Protein AF-A0A6B3H586-F1 (afdb_monomer)

Foldseek 3Di:
DLVVLVWDFPDADDDPDGDTDTDDDPVSQVVVQPPPVHPHDDDDDDDDDDDDDPPDDPPVQQVVQDDDDDGDPDHDDDPCVQPPHDDDDDDPDDPCPDVVNPD

Solvent-accessible surface area (backbone atoms only — not comparable to full-atom values): 7258 Å² total; per-residue (Å²): 113,58,65,84,52,75,25,47,78,78,43,80,46,73,85,95,44,87,47,67,46,64,55,65,54,75,69,39,45,53,58,47,42,67,36,92,92,38,94,73,76,78,86,87,82,88,84,82,85,85,86,86,71,83,82,82,66,85,56,62,53,34,50,73,65,43,92,68,81,81,78,86,85,55,69,77,76,63,96,63,70,63,70,97,60,86,86,87,82,94,70,100,74,76,72,60,73,34,67,95,70,71,73

Mean predicted aligned error: 7.49 Å

Radius of gyration: 23.23 Å; Cα contacts (8 Å, |Δi|>4): 65; chains: 1; bounding box: 50×34×54 Å

Secondary structure (DSSP, 8-state):
-GGGGTPEEEEEE-SS-SEEEEE--HHHHHHHHTSTT----------------SS----HHHHHH--SSS--S-----TTTTTT------SS---TT-GGGT-

Sequence (103 aa):
LAKKYGASIERTYRSALNGYAVEATAAEAKKFAADPAVASVSQNRTFTVSATQTNPPSWGLDRIDQRSLPLDQRYTYPDKAGEGVTAYVIDTGVRISHSDFGG

pLDDT: mean 87.24, std 8.99, range [58.28, 95.94]

Structure (mmCIF, N/CA/C/O backbone):
data_AF-A0A6B3H586-F1
#
_entry.id   AF-A0A6B3H586-F1
#
loop_
_atom_site.group_PDB
_atom_site.id
_atom_site.type_symbol
_atom_site.label_atom_id
_atom_site.label_alt_id
_atom_site.label_comp_id
_atom_site.label_asym_id
_atom_site.label_entity_id
_atom_site.label_seq_id
_atom_site.pdbx_PDB_ins_code
_atom_site.Cartn_x
_atom_site.Cartn_y
_atom_site.Cartn_z
_atom_site.occupancy
_atom_site.B_iso_or_equiv
_atom_site.auth_seq_id
_atom_site.auth_comp_id
_atom_site.auth_asym_id
_atom_site.auth_atom_id
_atom_site.pdbx_PDB_model_num
ATOM 1 N N . LEU A 1 1 ? -22.076 2.731 15.330 1.00 75.88 1 LEU A N 1
ATOM 2 C CA . LEU A 1 1 ? -21.424 1.978 16.422 1.00 75.88 1 LEU A CA 1
ATOM 3 C C . LEU A 1 1 ? -20.267 2.756 17.049 1.00 75.88 1 LEU A C 1
ATOM 5 O O . LEU A 1 1 ? -20.405 3.120 18.201 1.00 75.88 1 LEU A O 1
ATOM 9 N N . ALA A 1 2 ? -19.204 3.106 16.311 1.00 73.50 2 ALA A N 1
ATOM 10 C CA . ALA A 1 2 ? -18.028 3.817 16.851 1.00 73.50 2 ALA A CA 1
ATOM 11 C C . ALA A 1 2 ? -18.354 5.061 17.714 1.00 73.50 2 ALA A C 1
ATOM 13 O O . ALA A 1 2 ? -17.897 5.151 18.849 1.00 73.50 2 ALA A O 1
ATOM 14 N N . LYS A 1 3 ? -19.257 5.942 17.250 1.00 75.44 3 LYS A N 1
ATOM 15 C CA . LYS A 1 3 ? -19.700 7.132 18.010 1.00 75.44 3 LYS A CA 1
ATOM 16 C C . LYS A 1 3 ? -20.305 6.819 19.391 1.00 75.44 3 LYS A C 1
ATOM 18 O O . LYS A 1 3 ? -20.172 7.624 20.302 1.00 75.44 3 LYS A O 1
ATOM 23 N N . LYS A 1 4 ? -20.945 5.651 19.568 1.00 80.06 4 LYS A N 1
ATOM 24 C CA . LYS A 1 4 ? -21.504 5.200 20.863 1.00 80.06 4 LYS A CA 1
ATOM 25 C C . LYS A 1 4 ? -20.403 5.008 21.915 1.00 80.06 4 LYS A C 1
ATOM 27 O O . LYS A 1 4 ? -20.670 5.122 23.104 1.00 80.06 4 LYS A O 1
ATOM 32 N N . TYR A 1 5 ? -19.183 4.720 21.468 1.00 79.06 5 TYR A N 1
ATOM 33 C CA . TYR A 1 5 ? -18.022 4.435 22.307 1.00 79.06 5 TYR A CA 1
ATOM 34 C C . TYR A 1 5 ? -17.042 5.612 22.402 1.00 79.06 5 TYR A C 1
ATOM 36 O O . TYR A 1 5 ? -15.918 5.411 22.844 1.00 79.06 5 TYR A O 1
ATOM 44 N N . GLY A 1 6 ? -17.446 6.819 21.988 1.00 73.88 6 GLY A N 1
ATOM 45 C CA . GLY A 1 6 ? -16.594 8.016 22.025 1.00 73.88 6 GLY A CA 1
ATOM 46 C C . GLY A 1 6 ? -15.577 8.116 20.883 1.00 73.88 6 GLY A C 1
ATOM 47 O O . GLY A 1 6 ? -14.932 9.146 20.740 1.00 73.88 6 GLY A O 1
ATOM 48 N N . ALA A 1 7 ? -15.474 7.096 20.025 1.00 77.62 7 ALA A N 1
ATOM 49 C CA . ALA A 1 7 ? -14.508 7.074 18.934 1.00 77.62 7 ALA A CA 1
ATOM 50 C C . ALA A 1 7 ? -14.953 7.953 17.748 1.00 77.62 7 ALA A C 1
ATOM 52 O O . ALA A 1 7 ? -16.098 7.858 17.277 1.00 77.62 7 ALA A O 1
ATOM 53 N N . SER A 1 8 ? -14.029 8.769 17.234 1.00 82.62 8 SER A N 1
ATOM 54 C CA . SER A 1 8 ? -14.225 9.564 16.015 1.00 82.62 8 SER A CA 1
ATOM 55 C C . SER A 1 8 ? -13.895 8.724 14.782 1.00 82.62 8 SER A C 1
ATOM 57 O O . SER A 1 8 ? -12.883 8.031 14.765 1.00 82.62 8 SER A O 1
ATOM 59 N N . ILE A 1 9 ? -14.748 8.752 13.753 1.00 87.88 9 ILE A N 1
ATOM 60 C CA . ILE A 1 9 ? -14.521 7.995 12.512 1.00 87.88 9 ILE A CA 1
ATOM 61 C C . ILE A 1 9 ? -13.703 8.853 11.550 1.00 87.88 9 ILE A C 1
ATOM 63 O O . ILE A 1 9 ? -14.195 9.873 11.074 1.00 87.88 9 ILE A O 1
ATOM 67 N N . GLU A 1 10 ? -12.511 8.385 11.196 1.00 90.56 10 GLU A N 1
ATOM 68 C CA . GLU A 1 10 ? -11.654 9.014 10.187 1.00 90.56 10 GLU A CA 1
ATOM 69 C C . GLU A 1 10 ? -11.981 8.513 8.778 1.00 90.56 10 GLU A C 1
ATOM 71 O O . GLU A 1 10 ? -12.019 9.272 7.809 1.00 90.56 10 GLU A O 1
ATOM 76 N N . ARG A 1 11 ? -12.226 7.203 8.648 1.00 91.50 11 ARG A N 1
ATOM 77 C CA . ARG A 1 11 ? -12.502 6.554 7.363 1.00 91.50 11 ARG A CA 1
ATOM 78 C C . ARG A 1 11 ? -13.422 5.360 7.539 1.00 91.50 11 ARG A C 1
ATOM 80 O O . ARG A 1 11 ? -13.340 4.639 8.528 1.00 91.50 11 ARG A O 1
ATOM 87 N N . THR A 1 12 ? -14.283 5.130 6.551 1.00 93.06 12 THR A N 1
ATOM 88 C CA . THR A 1 12 ? -15.113 3.922 6.459 1.00 93.06 12 THR A CA 1
ATOM 89 C C . THR A 1 12 ? -14.642 3.069 5.290 1.00 93.06 12 THR A C 1
ATOM 91 O O . THR A 1 12 ? -14.490 3.575 4.179 1.00 93.06 12 THR A O 1
ATOM 94 N N . TYR A 1 13 ? -14.452 1.779 5.533 1.00 93.62 13 TYR A N 1
ATOM 95 C CA . TYR A 1 13 ? -14.105 0.780 4.531 1.00 93.62 13 TYR A CA 1
ATOM 96 C C . TYR A 1 13 ? -15.338 -0.068 4.221 1.00 93.62 13 TYR A C 1
ATOM 98 O O . TYR A 1 13 ? -16.087 -0.432 5.131 1.00 93.62 13 TYR A O 1
ATOM 106 N N . ARG A 1 14 ? -15.573 -0.341 2.932 1.00 94.00 14 ARG A N 1
ATOM 107 C CA . ARG A 1 14 ? -16.734 -1.126 2.469 1.00 94.00 14 ARG A CA 1
ATOM 108 C C . ARG A 1 14 ? -16.401 -2.205 1.441 1.00 94.00 14 ARG A C 1
ATOM 110 O O . ARG A 1 14 ? -17.193 -3.123 1.286 1.00 94.00 14 ARG A O 1
ATOM 117 N N . SER A 1 15 ? -15.274 -2.086 0.735 1.00 93.06 15 SER A N 1
ATOM 118 C CA . SER A 1 15 ? -14.951 -2.970 -0.393 1.00 93.06 15 SER A CA 1
ATOM 119 C C . SER A 1 15 ? -14.184 -4.217 0.048 1.00 93.06 15 SER A C 1
ATOM 121 O O . SER A 1 15 ? -14.704 -5.319 -0.043 1.00 93.06 15 SER A O 1
ATOM 123 N N . ALA A 1 16 ? -12.954 -4.049 0.547 1.00 91.94 16 ALA A N 1
ATOM 124 C CA . ALA A 1 16 ? -12.111 -5.169 0.985 1.00 91.94 16 ALA A CA 1
ATOM 125 C C . ALA A 1 16 ? -12.321 -5.537 2.463 1.00 91.94 16 ALA A C 1
ATOM 127 O O . ALA A 1 16 ? -12.092 -6.671 2.867 1.00 91.94 16 ALA A O 1
ATOM 128 N N . LEU A 1 17 ? -12.753 -4.566 3.270 1.00 90.50 17 LEU A N 1
ATOM 129 C CA . LEU A 1 17 ? -13.037 -4.713 4.692 1.00 90.50 17 LEU A CA 1
ATOM 130 C C . LEU A 1 17 ? -14.355 -4.005 4.992 1.00 90.50 17 LEU A C 1
ATOM 132 O O . LEU A 1 17 ? -14.598 -2.923 4.458 1.00 90.50 17 LEU A O 1
ATOM 136 N N . ASN A 1 18 ? -15.167 -4.582 5.876 1.00 92.81 18 ASN A N 1
ATOM 137 C CA . ASN A 1 18 ? -16.313 -3.905 6.477 1.00 92.81 18 ASN A CA 1
ATOM 138 C C . ASN A 1 18 ? -15.888 -3.352 7.841 1.00 92.81 18 ASN A C 1
ATOM 140 O O . ASN A 1 18 ? -15.897 -4.073 8.838 1.00 92.81 18 ASN A O 1
ATOM 144 N N . GLY A 1 19 ? -15.451 -2.094 7.884 1.00 93.50 19 GLY A N 1
ATOM 145 C CA . GLY A 1 19 ? -14.862 -1.536 9.098 1.00 93.50 19 GLY A CA 1
ATOM 146 C C . GLY A 1 19 ? -14.594 -0.039 9.036 1.00 93.50 19 GLY A C 1
ATOM 147 O O . GLY A 1 19 ? -14.937 0.640 8.068 1.00 93.50 19 GLY A O 1
ATOM 148 N N . TYR A 1 20 ? -13.963 0.477 10.087 1.00 92.12 20 TYR A N 1
ATOM 149 C CA . TYR A 1 20 ? -13.686 1.901 10.262 1.00 92.12 20 TYR A CA 1
ATOM 150 C C . TYR A 1 20 ? -12.246 2.101 10.737 1.00 92.12 20 TYR A C 1
ATOM 152 O O . TYR A 1 20 ? -11.765 1.328 11.562 1.00 92.12 20 TYR A O 1
ATOM 160 N N . ALA A 1 21 ? -11.587 3.156 10.257 1.00 94.00 21 ALA A N 1
ATOM 161 C CA . ALA A 1 21 ? -10.459 3.749 10.968 1.00 94.00 21 ALA A CA 1
ATOM 162 C C . ALA A 1 21 ? -11.023 4.758 11.968 1.00 94.00 21 ALA A C 1
ATOM 164 O O . ALA A 1 21 ? -11.876 5.577 11.602 1.00 94.00 21 ALA A O 1
ATOM 165 N N . VAL A 1 22 ? -10.593 4.654 13.221 1.00 92.81 22 VAL A N 1
ATOM 166 C CA . 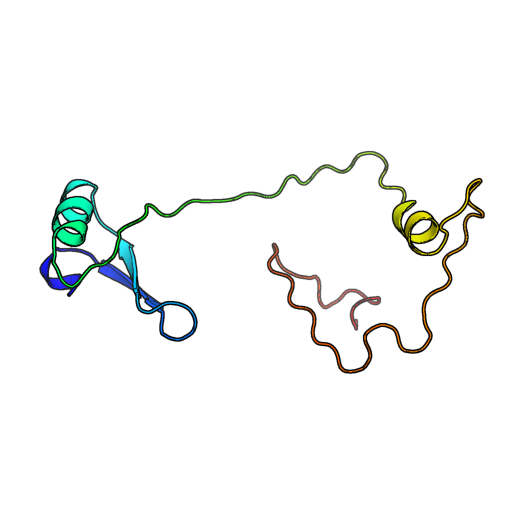VAL A 1 22 ? -11.078 5.503 14.304 1.00 92.81 22 VAL A CA 1
ATOM 167 C C . VAL A 1 22 ? -9.930 5.996 15.164 1.00 92.81 22 VAL A C 1
ATOM 169 O O . VAL A 1 22 ? -8.974 5.257 15.405 1.00 92.81 22 VAL A O 1
ATOM 172 N N . GLU A 1 23 ? -10.081 7.207 15.683 1.00 92.50 23 GLU A N 1
ATOM 173 C CA . GLU A 1 23 ? -9.250 7.714 16.767 1.00 92.50 23 GLU A CA 1
ATOM 174 C C . GLU A 1 23 ? -9.922 7.378 18.104 1.00 92.50 23 GLU A C 1
ATOM 176 O O . GLU A 1 23 ? -11.118 7.632 18.298 1.00 92.50 23 GLU A O 1
ATOM 181 N N . ALA A 1 24 ? -9.169 6.737 18.998 1.00 90.88 24 ALA A N 1
ATOM 182 C CA . ALA A 1 24 ? -9.653 6.280 20.294 1.00 90.88 24 ALA A CA 1
ATOM 183 C C . ALA A 1 24 ? -8.493 6.106 21.280 1.00 90.88 24 ALA A C 1
ATOM 185 O O . ALA A 1 24 ? -7.398 5.668 20.920 1.00 90.88 24 ALA A O 1
ATOM 186 N N . THR A 1 25 ? -8.759 6.360 22.557 1.00 92.50 25 THR A N 1
ATOM 187 C CA . THR A 1 25 ? -7.869 5.945 23.645 1.00 92.50 25 THR A CA 1
ATOM 188 C C . THR A 1 25 ? -7.837 4.419 23.770 1.00 92.50 25 THR A C 1
ATOM 190 O O . THR A 1 25 ? -8.752 3.709 23.345 1.00 92.50 25 THR A O 1
ATOM 193 N N . ALA A 1 26 ? -6.818 3.878 24.444 1.00 93.06 26 ALA A N 1
ATOM 194 C CA . ALA A 1 26 ? -6.732 2.436 24.690 1.00 93.06 26 ALA A CA 1
ATOM 195 C C . ALA A 1 26 ? -7.945 1.884 25.471 1.00 93.06 26 ALA A C 1
ATOM 197 O O . ALA A 1 26 ? -8.349 0.739 25.265 1.00 93.06 26 ALA A O 1
ATOM 198 N N . ALA A 1 27 ? -8.538 2.683 26.365 1.00 92.25 27 ALA A N 1
ATOM 199 C CA . ALA A 1 27 ? -9.722 2.292 27.128 1.00 92.25 27 ALA A CA 1
ATOM 200 C C . ALA A 1 27 ? -10.981 2.235 26.248 1.00 92.25 27 ALA A C 1
ATOM 202 O O . ALA A 1 27 ? -11.758 1.284 26.346 1.00 92.25 27 ALA A O 1
ATOM 203 N N . GLU A 1 28 ? -11.171 3.220 25.369 1.00 91.38 28 GLU A N 1
ATOM 204 C CA . GLU A 1 28 ? -12.270 3.237 24.397 1.00 91.38 28 GLU A CA 1
ATOM 205 C C . GLU A 1 28 ? -12.125 2.105 23.380 1.00 91.38 28 GLU A C 1
ATOM 207 O O . GLU A 1 28 ? -13.091 1.386 23.137 1.00 91.38 28 GLU A O 1
ATOM 212 N N . ALA A 1 29 ? -10.912 1.866 22.871 1.00 93.00 29 ALA A N 1
ATOM 213 C CA . ALA A 1 29 ? -10.620 0.765 21.958 1.00 93.00 29 ALA A CA 1
ATOM 214 C C . ALA A 1 29 ? -10.937 -0.605 22.582 1.00 93.00 29 ALA A C 1
ATOM 216 O O . ALA A 1 29 ? -11.548 -1.445 21.926 1.00 93.00 29 ALA A O 1
ATOM 217 N N . LYS A 1 30 ? -10.600 -0.824 23.864 1.00 93.62 30 LYS A N 1
ATOM 218 C CA . LYS A 1 30 ? -10.958 -2.056 24.594 1.00 93.62 30 LYS A CA 1
ATOM 219 C C . LYS A 1 30 ? -12.468 -2.218 24.763 1.00 93.62 30 LYS A C 1
ATOM 221 O O . LYS A 1 30 ? -12.981 -3.314 24.568 1.00 93.62 30 LYS A O 1
ATOM 226 N N . LYS A 1 31 ? -13.186 -1.141 25.103 1.00 92.06 31 LYS A N 1
ATOM 227 C CA . LYS A 1 31 ? -14.657 -1.166 25.197 1.00 92.06 31 LYS A CA 1
ATOM 228 C C . LYS A 1 31 ? -15.297 -1.457 23.842 1.00 92.06 31 LYS A C 1
ATOM 230 O O . LYS A 1 31 ? -16.245 -2.229 23.777 1.00 92.06 31 LYS A O 1
ATOM 235 N N . PHE A 1 32 ? -14.768 -0.859 22.778 1.00 90.62 32 PHE A N 1
ATOM 236 C CA . PHE A 1 32 ? -15.248 -1.070 21.420 1.00 90.62 32 PHE A CA 1
ATO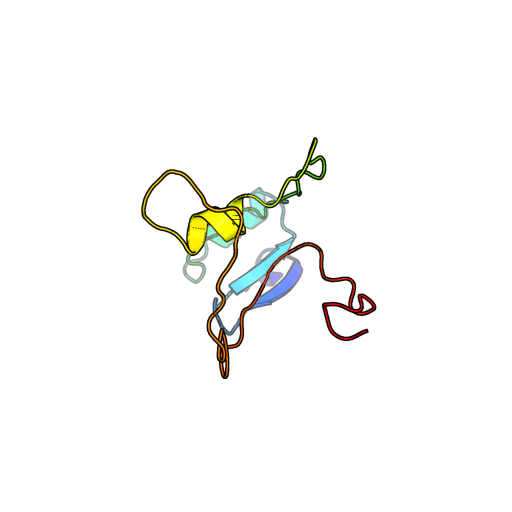M 237 C C . PHE A 1 32 ? -14.977 -2.502 20.941 1.00 90.62 32 PHE A C 1
ATOM 239 O O . PHE A 1 32 ? -15.865 -3.124 20.374 1.00 90.62 32 PHE A O 1
ATOM 246 N N . ALA A 1 33 ? -13.804 -3.062 21.253 1.00 93.12 33 ALA A N 1
ATOM 247 C CA . ALA A 1 33 ? -13.453 -4.451 20.948 1.00 93.12 33 ALA A CA 1
ATOM 248 C C . ALA A 1 33 ? -14.315 -5.492 21.684 1.00 93.12 33 ALA A C 1
ATOM 250 O O . ALA A 1 33 ? -14.370 -6.638 21.254 1.00 93.12 33 ALA A O 1
ATOM 251 N N . ALA A 1 34 ? -14.961 -5.113 22.791 1.00 94.56 34 ALA A N 1
ATOM 252 C CA . ALA A 1 34 ? -15.848 -5.988 23.553 1.00 94.56 34 ALA A CA 1
ATOM 253 C C . ALA A 1 34 ? -17.306 -5.975 23.050 1.00 94.56 34 ALA A C 1
ATOM 255 O O . ALA A 1 34 ? -18.126 -6.740 23.559 1.00 94.56 34 ALA A O 1
ATOM 256 N N . ASP A 1 35 ? -17.662 -5.103 22.098 1.00 94.69 35 ASP A N 1
ATOM 257 C CA . ASP A 1 35 ? -19.000 -5.106 21.503 1.00 94.69 35 ASP A CA 1
ATOM 258 C C . ASP A 1 35 ? -19.156 -6.340 20.589 1.00 94.69 35 ASP A C 1
ATOM 260 O O . ASP A 1 35 ? -18.306 -6.564 19.728 1.00 94.69 35 ASP A O 1
ATOM 264 N N . PRO A 1 36 ? -20.232 -7.138 20.724 1.00 95.38 36 PRO A N 1
ATOM 265 C CA . PRO A 1 36 ? -20.426 -8.353 19.929 1.00 95.38 36 PRO A CA 1
ATOM 266 C C . PRO A 1 36 ? -20.541 -8.098 18.417 1.00 95.38 36 PRO A C 1
ATOM 268 O O . PRO A 1 36 ? -20.380 -9.027 17.629 1.00 95.38 36 PRO A O 1
ATOM 271 N N . ALA A 1 37 ? -20.811 -6.861 17.989 1.00 94.12 37 ALA A N 1
ATOM 272 C CA . ALA A 1 37 ? -20.803 -6.473 16.582 1.00 94.12 37 ALA A CA 1
ATOM 273 C C . ALA A 1 37 ? -19.395 -6.136 16.046 1.00 94.12 37 ALA A C 1
ATOM 275 O O . ALA A 1 37 ? -19.259 -5.805 14.866 1.00 94.12 37 ALA A O 1
ATOM 276 N N . VAL A 1 38 ? -18.349 -6.193 16.880 1.00 94.81 38 VAL A N 1
ATOM 277 C CA . VAL A 1 38 ? -16.960 -5.896 16.509 1.00 94.81 38 VAL A CA 1
ATOM 278 C C . VAL A 1 38 ? -16.140 -7.181 16.506 1.00 94.81 38 VAL A C 1
ATOM 280 O O . VAL A 1 38 ? -15.873 -7.772 17.544 1.00 94.81 38 VAL A O 1
ATOM 283 N N . ALA A 1 39 ? -15.691 -7.596 15.320 1.00 95.94 39 ALA A N 1
ATOM 284 C CA . ALA A 1 39 ? -14.883 -8.808 15.173 1.00 95.94 39 ALA A CA 1
ATOM 285 C C . ALA A 1 39 ? -13.469 -8.661 15.765 1.00 95.94 39 ALA A C 1
ATOM 287 O O . ALA A 1 39 ? -12.929 -9.604 16.335 1.00 95.94 39 ALA A O 1
ATOM 288 N N . SER A 1 40 ? -12.847 -7.489 15.609 1.00 95.06 40 SER A N 1
ATOM 289 C CA . SER A 1 40 ? -11.508 -7.213 16.137 1.00 95.06 40 SER A CA 1
ATOM 290 C C . SER A 1 40 ? -11.197 -5.719 16.119 1.00 95.06 40 SER A C 1
ATOM 292 O O . SER A 1 40 ? -11.723 -4.988 15.278 1.00 95.06 40 SER A O 1
ATOM 294 N N . VAL A 1 41 ? -10.270 -5.292 16.977 1.00 95.12 41 VAL A N 1
ATOM 295 C CA . VAL A 1 41 ? -9.647 -3.962 16.932 1.00 95.12 41 VAL A CA 1
ATOM 296 C C . VAL A 1 41 ? -8.133 -4.140 16.875 1.00 95.12 41 VAL A C 1
ATOM 298 O O . VAL A 1 41 ? -7.563 -4.858 17.693 1.00 95.12 41 VAL A O 1
ATOM 301 N N . SER A 1 42 ? -7.481 -3.470 15.924 1.00 95.38 42 SER A N 1
ATOM 302 C CA . SER A 1 42 ? -6.022 -3.430 15.802 1.00 95.38 42 SER A CA 1
ATOM 303 C C . SER A 1 42 ? -5.541 -1.988 15.832 1.00 95.38 42 SER A C 1
ATOM 305 O O . SER A 1 42 ? -6.125 -1.123 15.182 1.00 95.38 42 SER A O 1
ATOM 307 N N . GLN A 1 43 ? -4.454 -1.734 16.559 1.00 95.19 43 GLN A N 1
ATOM 308 C CA . GLN A 1 43 ? -3.796 -0.432 16.550 1.00 95.19 43 GLN A CA 1
ATOM 309 C C . GLN A 1 43 ? -3.204 -0.154 15.162 1.00 95.19 43 GLN A C 1
ATOM 311 O O . GLN A 1 43 ? -2.589 -1.039 14.557 1.00 95.19 43 GLN A O 1
ATOM 316 N N . ASN A 1 44 ? -3.377 1.077 14.677 1.00 94.44 44 ASN A N 1
ATOM 317 C CA . ASN A 1 44 ? -2.763 1.523 13.433 1.00 94.44 44 ASN A CA 1
ATOM 318 C C . ASN A 1 44 ? -1.229 1.577 13.560 1.00 94.44 44 ASN A C 1
ATOM 320 O O . ASN A 1 44 ? -0.697 1.790 14.651 1.00 94.44 44 ASN A O 1
ATOM 324 N N . ARG A 1 45 ? -0.515 1.386 12.447 1.00 94.44 45 ARG A N 1
ATOM 325 C CA . ARG A 1 45 ? 0.953 1.405 12.407 1.00 94.44 45 ARG A CA 1
ATOM 326 C C . ARG A 1 45 ? 1.453 2.300 11.284 1.00 94.44 45 ARG A C 1
ATOM 328 O O . ARG A 1 45 ? 0.906 2.284 10.186 1.00 94.44 45 ARG A O 1
ATOM 335 N N . THR A 1 46 ? 2.533 3.018 11.563 1.00 93.06 46 THR A N 1
ATOM 336 C CA . THR A 1 46 ? 3.252 3.822 10.572 1.00 93.06 46 THR A CA 1
ATOM 337 C C . THR A 1 46 ? 4.427 3.022 10.025 1.00 93.06 46 THR A C 1
ATOM 339 O O . THR A 1 46 ? 5.202 2.456 10.795 1.00 93.06 46 THR A O 1
ATOM 342 N N . PHE A 1 47 ? 4.565 2.997 8.701 1.00 90.44 47 PHE A N 1
ATOM 343 C CA . PHE A 1 47 ? 5.691 2.393 7.992 1.00 90.44 47 PHE A CA 1
ATOM 344 C C . PHE A 1 47 ? 6.482 3.486 7.266 1.00 90.44 47 PHE A C 1
ATOM 346 O O . PHE A 1 47 ? 5.898 4.467 6.807 1.00 90.44 47 PHE A O 1
ATOM 353 N N . THR A 1 48 ? 7.802 3.325 7.163 1.00 90.00 48 THR A N 1
ATOM 354 C CA . THR A 1 48 ? 8.700 4.276 6.488 1.00 90.00 48 THR A CA 1
ATOM 355 C C . THR A 1 48 ? 9.640 3.550 5.535 1.00 90.00 48 THR A C 1
ATOM 357 O O . THR A 1 48 ? 10.068 2.432 5.820 1.00 90.00 48 THR A O 1
ATOM 360 N N . VAL A 1 49 ? 9.999 4.201 4.429 1.00 88.81 49 VAL A N 1
ATOM 361 C CA . VAL A 1 49 ? 10.955 3.666 3.450 1.00 88.81 49 VAL A CA 1
ATOM 362 C C . VAL A 1 49 ? 12.404 3.843 3.917 1.00 88.81 49 VAL A C 1
ATOM 364 O O . VAL A 1 49 ? 12.725 4.786 4.640 1.00 88.81 49 VAL A O 1
ATOM 367 N N . SER A 1 50 ? 13.296 2.954 3.481 1.00 82.50 50 SER A N 1
ATOM 368 C CA . SER A 1 50 ? 14.749 3.152 3.566 1.00 82.50 50 SER A CA 1
ATOM 369 C C . SER A 1 50 ? 15.244 3.740 2.243 1.00 82.50 50 SER A C 1
ATOM 371 O O . SER A 1 50 ? 15.050 3.127 1.201 1.00 82.50 50 SER A O 1
ATOM 373 N N . ALA A 1 51 ? 15.845 4.934 2.271 1.00 75.12 51 ALA A N 1
ATOM 374 C CA . ALA A 1 51 ? 16.074 5.733 1.057 1.00 75.12 51 ALA A CA 1
ATOM 375 C C . ALA A 1 51 ? 17.491 5.639 0.455 1.00 75.12 51 ALA A C 1
ATOM 377 O O . ALA A 1 51 ? 17.709 6.102 -0.661 1.00 75.12 51 ALA A O 1
ATOM 378 N N . THR A 1 52 ? 18.468 5.073 1.168 1.00 77.69 52 THR A N 1
ATOM 379 C CA . THR A 1 52 ? 19.863 5.056 0.698 1.00 77.69 52 THR A CA 1
ATOM 380 C C . THR A 1 52 ? 20.168 3.775 -0.066 1.00 77.69 52 THR A C 1
ATOM 382 O O . THR A 1 52 ? 20.149 2.689 0.511 1.00 77.69 52 THR A O 1
ATOM 385 N N . GLN A 1 53 ? 20.531 3.912 -1.340 1.00 66.50 53 GLN A N 1
ATOM 386 C CA . GLN A 1 53 ? 21.056 2.820 -2.155 1.00 66.50 53 GLN A CA 1
ATOM 387 C C . GLN A 1 53 ? 22.481 3.169 -2.602 1.00 66.50 53 GLN A C 1
ATOM 389 O O . GLN A 1 53 ? 22.684 4.025 -3.460 1.00 66.50 53 GLN A O 1
ATOM 394 N N . THR A 1 54 ? 23.485 2.540 -1.992 1.00 65.62 54 THR A N 1
ATOM 395 C CA . THR A 1 54 ? 24.894 2.741 -2.362 1.00 65.62 54 THR A CA 1
ATOM 396 C C . THR A 1 54 ? 25.225 1.898 -3.594 1.00 65.62 54 THR A C 1
ATOM 398 O O . THR A 1 54 ? 25.021 0.687 -3.573 1.00 65.62 54 THR A O 1
ATOM 401 N N . ASN A 1 55 ? 25.757 2.535 -4.643 1.00 58.28 55 ASN A N 1
ATOM 402 C CA . ASN A 1 55 ? 26.155 1.919 -5.917 1.00 58.28 55 ASN A CA 1
ATOM 403 C C . ASN A 1 55 ? 25.053 1.095 -6.611 1.00 58.28 55 ASN A C 1
ATOM 405 O O . ASN A 1 55 ? 25.347 -0.056 -6.885 1.00 58.28 55 ASN A O 1
ATOM 409 N N . PRO A 1 56 ? 23.830 1.596 -6.897 1.00 59.7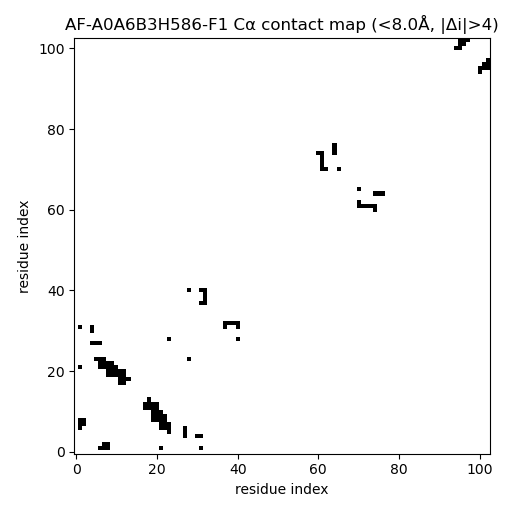2 56 PRO A N 1
ATOM 410 C CA . PRO A 1 56 ? 22.743 0.793 -7.465 1.00 59.72 56 PRO A CA 1
ATOM 411 C C . PRO A 1 56 ? 23.036 0.368 -8.910 1.00 59.72 56 PRO A C 1
ATOM 413 O O . PRO A 1 56 ? 22.889 1.166 -9.835 1.00 59.72 56 PRO A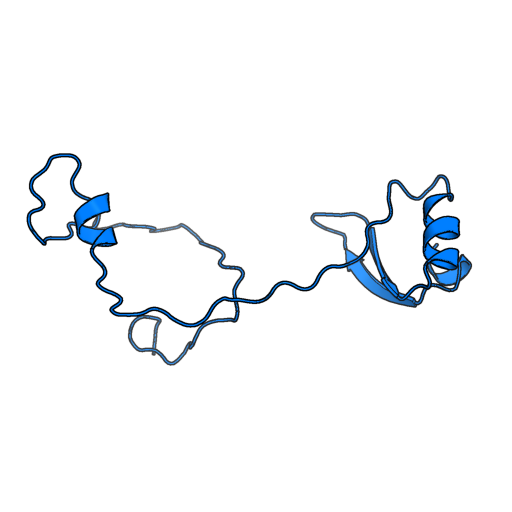 O 1
ATOM 416 N N . PRO A 1 57 ? 23.420 -0.889 -9.145 1.00 60.88 57 PRO A N 1
ATOM 417 C CA . PRO A 1 57 ? 23.782 -1.361 -10.468 1.00 60.88 57 PRO A CA 1
ATOM 418 C C . PRO A 1 57 ? 22.675 -2.328 -10.863 1.00 60.88 57 PRO A C 1
ATOM 420 O O . PRO A 1 57 ? 22.574 -3.382 -10.248 1.00 60.88 57 PRO A O 1
ATOM 423 N N . SER A 1 58 ? 21.764 -2.006 -11.778 1.00 66.19 58 SER A N 1
ATOM 424 C CA . SER A 1 58 ? 20.682 -2.960 -12.075 1.00 66.19 58 SER A CA 1
ATOM 425 C C . SER A 1 58 ? 21.226 -4.224 -12.774 1.00 66.19 58 SER A C 1
ATOM 427 O O . SER A 1 58 ? 21.141 -4.367 -13.984 1.00 66.19 58 SER A O 1
ATOM 429 N N . TRP A 1 59 ? 21.798 -5.144 -11.992 1.00 67.19 59 TRP A N 1
ATOM 430 C CA . TRP A 1 59 ? 22.185 -6.511 -12.335 1.00 67.19 59 TRP A CA 1
ATOM 431 C C . TRP A 1 59 ? 20.958 -7.422 -12.358 1.00 67.19 59 TRP A C 1
ATOM 433 O O . TRP A 1 59 ? 20.992 -8.518 -12.907 1.00 67.19 59 TRP A O 1
ATOM 443 N N . GLY A 1 60 ? 19.863 -6.970 -11.737 1.00 77.94 60 GLY A N 1
ATOM 444 C CA . GLY A 1 60 ? 18.639 -7.739 -11.594 1.00 77.94 60 GLY A CA 1
ATOM 445 C C . GLY A 1 60 ? 17.991 -8.078 -12.931 1.00 77.94 60 GLY A C 1
ATOM 446 O O . GLY A 1 60 ? 17.392 -9.138 -13.023 1.00 77.94 60 GLY A O 1
ATOM 447 N N . LEU A 1 61 ? 18.138 -7.232 -13.958 1.00 81.50 61 LEU A N 1
ATOM 448 C CA . LEU A 1 61 ? 17.532 -7.474 -15.272 1.00 81.50 61 LEU A CA 1
ATOM 449 C C . LEU A 1 61 ? 18.215 -8.624 -16.030 1.00 81.50 61 LEU A C 1
ATOM 451 O O . LEU A 1 61 ? 17.527 -9.582 -16.358 1.00 81.50 61 LEU A O 1
ATOM 455 N N . ASP A 1 62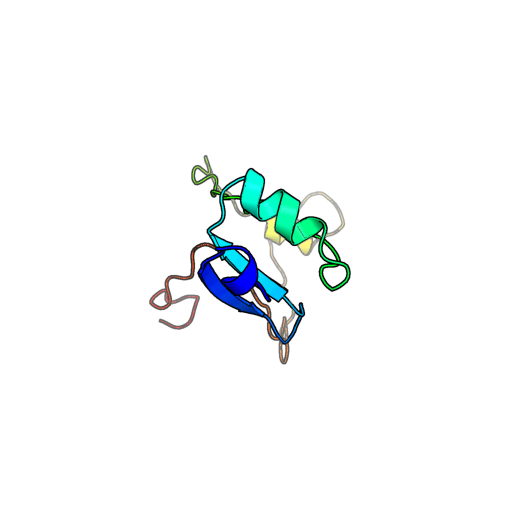 ? 19.542 -8.581 -16.186 1.00 80.50 62 ASP A N 1
ATOM 456 C CA . ASP A 1 62 ? 20.376 -9.675 -16.742 1.00 80.50 62 ASP A CA 1
ATOM 457 C C . ASP A 1 62 ? 20.246 -10.970 -15.913 1.00 80.50 62 ASP A C 1
ATOM 459 O O . ASP A 1 62 ? 20.291 -12.102 -16.394 1.00 80.50 62 ASP A O 1
ATOM 463 N N . ARG A 1 63 ? 19.987 -10.833 -14.606 1.00 85.69 63 ARG A N 1
ATOM 464 C CA . ARG A 1 63 ? 19.70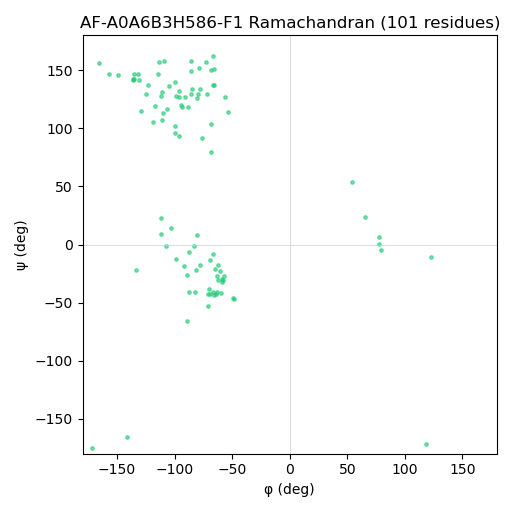5 -12.008 -13.785 1.00 85.69 63 ARG A CA 1
ATOM 465 C C . ARG A 1 63 ? 18.360 -12.659 -14.109 1.00 85.69 63 ARG A C 1
ATOM 467 O O . ARG A 1 63 ? 18.281 -13.885 -14.021 1.00 85.69 63 ARG A O 1
ATOM 474 N N . ILE A 1 64 ? 17.283 -11.903 -14.323 1.00 87.50 64 ILE A N 1
ATOM 475 C CA . ILE A 1 64 ? 15.932 -12.491 -14.411 1.00 87.50 64 ILE A CA 1
ATOM 476 C C . ILE A 1 64 ? 15.617 -13.081 -15.784 1.00 87.50 64 ILE A C 1
ATOM 478 O O . ILE A 1 64 ? 14.743 -13.948 -15.856 1.00 87.50 64 ILE A O 1
ATOM 482 N N . ASP A 1 65 ? 16.305 -12.664 -16.847 1.00 83.50 65 ASP A N 1
ATOM 483 C CA . ASP A 1 65 ? 16.091 -13.200 -18.193 1.00 83.50 65 ASP A CA 1
ATOM 484 C C . ASP A 1 65 ? 17.008 -14.388 -18.534 1.00 83.50 65 ASP A C 1
ATOM 486 O O . ASP A 1 65 ? 16.644 -15.202 -19.385 1.00 83.50 65 ASP A O 1
ATOM 490 N N . GLN A 1 66 ? 18.120 -14.581 -17.810 1.00 85.56 66 GLN A N 1
ATOM 491 C CA . GLN A 1 66 ? 19.006 -15.738 -17.968 1.00 85.56 66 GLN A CA 1
ATOM 492 C C . GLN A 1 66 ? 18.987 -16.699 -16.760 1.00 85.56 66 GLN A C 1
ATOM 494 O O . GLN A 1 66 ? 19.220 -16.334 -15.606 1.00 85.56 66 GLN A O 1
ATOM 499 N N . ARG A 1 67 ? 18.757 -18.001 -17.007 1.00 88.00 67 ARG A N 1
ATOM 5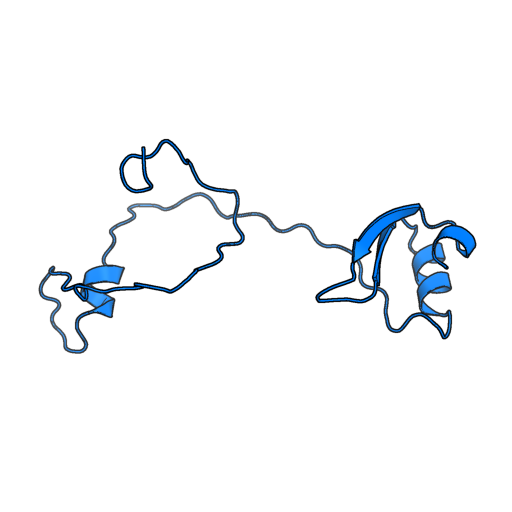00 C CA . ARG A 1 67 ? 18.817 -19.037 -15.948 1.00 88.00 67 ARG A CA 1
ATOM 501 C C . ARG A 1 67 ? 20.232 -19.530 -15.646 1.00 88.00 67 ARG A C 1
ATOM 503 O O . ARG A 1 67 ? 20.535 -19.794 -14.484 1.00 88.00 67 ARG A O 1
ATOM 510 N N . SER A 1 68 ? 21.047 -19.717 -16.679 1.00 90.25 68 SER A N 1
ATOM 511 C CA . SER A 1 68 ? 22.395 -20.284 -16.564 1.00 90.25 68 SER A CA 1
ATOM 512 C C . SER A 1 68 ? 23.422 -19.203 -16.227 1.00 90.25 68 SER A C 1
ATOM 514 O O . SER A 1 68 ? 23.185 -18.029 -16.468 1.00 90.25 68 SER A O 1
ATOM 516 N N . LEU A 1 69 ? 24.565 -19.591 -15.666 1.00 90.19 69 LEU A N 1
ATOM 517 C CA . LEU A 1 69 ? 25.734 -18.722 -15.486 1.00 90.19 69 LEU A CA 1
ATOM 518 C C . LEU A 1 69 ? 26.851 -19.168 -16.454 1.00 90.19 69 LEU A C 1
ATOM 520 O O . LEU A 1 69 ? 26.849 -20.342 -16.839 1.00 90.19 69 LEU A O 1
ATOM 524 N N . PRO A 1 70 ? 27.823 -18.302 -16.810 1.00 91.44 70 PRO A N 1
ATOM 525 C CA . PRO A 1 70 ? 27.958 -16.892 -16.414 1.00 91.44 70 PRO A CA 1
ATOM 526 C C . PRO A 1 70 ? 26.929 -15.977 -17.099 1.00 91.44 70 PRO A C 1
ATOM 528 O O . PRO A 1 70 ? 26.399 -16.333 -18.146 1.00 91.44 70 PRO A O 1
ATOM 531 N N . LEU A 1 71 ? 26.644 -14.821 -16.489 1.00 88.62 71 LEU A N 1
ATOM 532 C CA . LEU A 1 71 ? 25.762 -13.787 -17.054 1.00 88.62 71 LEU A CA 1
ATOM 533 C C . LEU A 1 71 ? 26.385 -13.123 -18.290 1.00 88.62 71 LEU A C 1
ATOM 535 O O . LEU A 1 71 ? 27.615 -13.041 -18.383 1.00 88.62 71 LEU A O 1
ATOM 539 N N . ASP A 1 72 ? 25.548 -12.660 -19.220 1.00 89.25 72 ASP A N 1
ATOM 540 C CA . ASP A 1 72 ? 25.984 -12.134 -20.518 1.00 89.25 72 ASP A CA 1
ATOM 541 C C . ASP A 1 72 ? 25.851 -10.605 -20.652 1.00 89.25 72 ASP A C 1
ATOM 543 O O . ASP A 1 72 ? 26.284 -10.045 -21.662 1.00 89.25 72 ASP A O 1
ATOM 547 N N . GLN A 1 73 ? 25.345 -9.924 -19.614 1.00 86.62 73 GLN A N 1
ATOM 548 C CA . GLN A 1 73 ? 25.131 -8.472 -19.561 1.00 86.62 73 GLN A CA 1
ATOM 549 C C . GLN A 1 73 ? 24.075 -7.965 -20.549 1.00 86.62 73 GLN A C 1
ATOM 551 O O . GLN A 1 73 ? 24.087 -6.789 -20.930 1.00 86.62 73 GLN A O 1
ATOM 556 N N . ARG A 1 74 ? 23.148 -8.828 -20.972 1.00 86.06 74 ARG A N 1
ATOM 557 C CA . ARG A 1 74 ? 22.029 -8.472 -21.846 1.00 86.06 74 ARG A CA 1
ATOM 558 C C . ARG A 1 74 ? 20.720 -8.628 -21.082 1.00 86.06 74 ARG A C 1
ATOM 560 O O . ARG A 1 74 ? 20.643 -9.330 -20.089 1.00 86.06 74 ARG A O 1
ATOM 567 N N . TYR A 1 75 ? 19.691 -7.917 -21.536 1.00 85.94 75 TYR A N 1
ATOM 568 C CA . TYR A 1 75 ? 18.324 -8.139 -21.081 1.00 85.94 75 TYR A CA 1
ATOM 569 C C . TYR A 1 75 ? 17.412 -8.297 -22.296 1.00 85.94 75 TYR A C 1
ATOM 571 O O . TYR A 1 75 ? 17.244 -7.361 -23.083 1.00 85.94 75 TYR A O 1
ATOM 579 N N . THR A 1 76 ? 16.834 -9.483 -22.455 1.00 85.31 76 THR A N 1
ATOM 580 C CA . THR A 1 76 ? 15.853 -9.802 -23.493 1.00 85.31 76 THR A CA 1
ATOM 581 C C . THR A 1 76 ? 14.454 -9.735 -22.893 1.00 85.31 76 THR A C 1
ATOM 583 O O . THR A 1 76 ? 14.003 -10.651 -22.206 1.00 85.31 76 THR A O 1
ATOM 586 N N . TYR A 1 77 ? 13.749 -8.638 -23.158 1.00 84.44 77 TYR A N 1
ATOM 587 C CA . TYR A 1 77 ? 12.361 -8.474 -22.739 1.00 84.44 77 TYR A CA 1
ATOM 588 C C . TYR A 1 77 ? 11.387 -9.093 -23.759 1.00 84.44 77 TYR A C 1
ATOM 590 O O . TYR A 1 77 ? 11.673 -9.094 -24.956 1.00 84.44 77 TYR A O 1
ATOM 598 N N . PRO A 1 78 ? 10.217 -9.598 -23.324 1.00 82.75 78 PRO A N 1
ATOM 599 C CA . PRO A 1 78 ? 9.152 -10.001 -24.241 1.00 82.75 78 PRO A CA 1
ATOM 600 C C . PRO A 1 78 ? 8.552 -8.794 -24.981 1.00 82.75 78 PRO A C 1
ATOM 602 O O . PRO A 1 78 ? 8.206 -7.803 -24.340 1.00 82.75 78 PRO A O 1
ATOM 605 N N . ASP A 1 79 ? 8.305 -8.910 -26.289 1.00 83.06 79 ASP A N 1
ATOM 606 C CA . ASP A 1 79 ? 7.733 -7.821 -27.113 1.00 83.06 79 ASP A CA 1
ATOM 607 C C . ASP A 1 79 ? 6.371 -7.305 -26.611 1.00 83.06 79 ASP A C 1
ATOM 609 O O . ASP A 1 79 ? 6.006 -6.155 -26.835 1.00 83.06 79 ASP A O 1
ATOM 613 N N . LYS A 1 80 ? 5.612 -8.162 -25.919 1.00 88.06 80 LYS A N 1
ATOM 614 C CA . LYS A 1 80 ? 4.288 -7.859 -25.351 1.00 88.06 80 LYS A CA 1
ATOM 615 C C . LYS A 1 80 ? 4.288 -7.822 -23.825 1.00 88.06 80 LYS A C 1
ATOM 617 O O . LYS A 1 80 ? 3.264 -8.104 -23.199 1.00 88.06 80 LYS A O 1
ATOM 622 N N . ALA A 1 81 ? 5.445 -7.589 -23.205 1.00 82.31 81 ALA A N 1
ATOM 623 C CA . ALA A 1 81 ? 5.575 -7.653 -21.755 1.00 82.31 81 ALA A CA 1
ATOM 624 C C . ALA A 1 81 ? 4.532 -6.756 -21.064 1.00 82.31 81 ALA A C 1
ATOM 626 O O . ALA A 1 81 ? 4.563 -5.536 -21.188 1.00 82.31 81 ALA A O 1
ATOM 627 N N . GLY A 1 82 ? 3.602 -7.380 -20.336 1.00 87.69 82 GLY A N 1
ATOM 628 C CA . GLY A 1 82 ? 2.564 -6.677 -19.579 1.00 87.69 82 GLY A CA 1
ATOM 629 C C . GLY A 1 82 ? 1.388 -6.128 -20.398 1.00 87.69 82 GLY A C 1
ATOM 630 O O . GLY A 1 82 ? 0.545 -5.446 -19.818 1.00 87.69 82 GLY A O 1
ATOM 631 N N . GLU A 1 83 ? 1.280 -6.420 -21.701 1.00 93.25 83 GLU A N 1
ATOM 632 C CA . GLU A 1 83 ? 0.141 -5.972 -22.519 1.00 93.25 83 GLU A CA 1
ATOM 633 C C . GLU A 1 83 ? -1.192 -6.459 -21.913 1.00 93.25 83 GLU A C 1
ATOM 635 O O . GLU A 1 83 ? -1.366 -7.641 -21.616 1.00 93.25 83 GLU A O 1
ATOM 640 N N . GLY A 1 84 ? -2.133 -5.534 -21.694 1.00 94.62 84 GLY A N 1
ATOM 641 C CA . GLY A 1 84 ? -3.442 -5.823 -21.094 1.00 94.62 84 GLY A CA 1
ATOM 642 C C . GLY A 1 84 ? -3.443 -6.022 -19.572 1.00 94.62 84 GLY A C 1
ATOM 643 O O . GLY A 1 84 ? -4.506 -6.256 -18.997 1.00 94.62 84 GLY A O 1
ATOM 644 N N . VAL A 1 85 ? -2.293 -5.910 -18.900 1.00 95.12 85 VAL A N 1
ATOM 645 C CA . VAL A 1 85 ? -2.177 -6.056 -17.442 1.00 95.12 85 VAL A CA 1
ATOM 646 C C . VAL A 1 85 ? -2.133 -4.688 -16.764 1.00 95.12 85 VAL A C 1
ATOM 648 O O . VAL A 1 85 ? -1.466 -3.764 -17.219 1.00 95.12 85 VAL A O 1
ATOM 651 N N . THR A 1 86 ? -2.813 -4.561 -15.624 1.00 94.88 86 THR A N 1
ATOM 652 C CA . THR A 1 86 ? -2.659 -3.416 -14.716 1.00 94.88 86 THR A CA 1
ATOM 653 C C . THR A 1 86 ? -1.882 -3.849 -13.476 1.00 94.88 86 THR A C 1
ATOM 655 O O . THR A 1 86 ? -2.351 -4.692 -12.713 1.00 94.88 86 THR A O 1
ATOM 658 N N . ALA A 1 87 ? -0.702 -3.265 -13.265 1.00 93.44 87 ALA A N 1
ATOM 659 C CA . ALA A 1 87 ? 0.082 -3.447 -12.046 1.00 93.44 87 ALA A CA 1
ATOM 660 C C . ALA A 1 87 ? -0.183 -2.291 -11.067 1.00 93.44 87 ALA A C 1
ATOM 662 O O . ALA A 1 87 ? -0.035 -1.124 -11.427 1.00 93.44 87 ALA A O 1
ATOM 663 N N . TYR A 1 88 ? -0.558 -2.609 -9.825 1.00 94.75 88 TYR A N 1
ATOM 664 C CA . TYR A 1 88 ? -0.728 -1.624 -8.753 1.00 94.75 88 TYR A CA 1
ATOM 665 C C . TYR A 1 88 ? 0.514 -1.599 -7.861 1.00 94.75 88 TYR A C 1
ATOM 667 O O . TYR A 1 88 ? 0.923 -2.636 -7.342 1.00 94.75 88 TYR A O 1
ATOM 675 N N . VAL A 1 89 ? 1.081 -0.411 -7.648 1.00 93.88 89 VAL A N 1
ATOM 676 C CA . VAL A 1 89 ? 2.232 -0.187 -6.764 1.00 93.88 89 VAL A CA 1
ATOM 677 C C . VAL A 1 89 ? 1.798 0.731 -5.623 1.00 93.88 89 VAL A C 1
ATOM 679 O O . VAL A 1 89 ? 1.361 1.855 -5.862 1.00 93.88 89 VAL A O 1
ATOM 682 N N . ILE A 1 90 ? 1.886 0.243 -4.382 1.00 94.38 90 ILE A N 1
ATOM 683 C CA . ILE A 1 90 ? 1.594 1.022 -3.171 1.00 94.38 90 ILE A CA 1
ATOM 684 C C . ILE A 1 90 ? 2.931 1.476 -2.588 1.00 94.38 90 ILE A C 1
ATOM 686 O O . ILE A 1 90 ? 3.585 0.722 -1.874 1.00 94.38 90 ILE A O 1
ATOM 690 N N . ASP A 1 91 ? 3.331 2.697 -2.926 1.00 92.94 91 ASP A N 1
ATOM 691 C CA . ASP A 1 91 ? 4.601 3.298 -2.513 1.00 92.94 91 ASP A CA 1
ATOM 692 C C . ASP A 1 91 ? 4.391 4.795 -2.202 1.00 92.94 91 ASP A C 1
ATOM 694 O O . ASP A 1 91 ? 3.268 5.280 -2.063 1.00 92.94 91 ASP A O 1
ATOM 698 N N . THR A 1 92 ? 5.480 5.542 -2.102 1.00 92.62 92 THR A N 1
ATOM 699 C CA . THR A 1 92 ? 5.566 6.987 -1.879 1.00 92.62 92 THR A CA 1
ATOM 700 C C . THR A 1 92 ? 5.026 7.842 -3.032 1.00 92.62 92 THR A C 1
ATOM 702 O O . THR A 1 92 ? 4.877 9.054 -2.874 1.00 92.62 92 THR A O 1
ATOM 705 N N . GLY A 1 93 ? 4.700 7.226 -4.170 1.00 92.12 93 GLY A N 1
ATOM 706 C CA . GLY A 1 93 ? 4.199 7.877 -5.379 1.00 92.12 93 GLY A CA 1
ATOM 707 C C . GLY A 1 93 ? 5.128 7.667 -6.575 1.00 92.12 93 GLY A C 1
ATOM 708 O O . GLY A 1 93 ? 6.076 6.891 -6.517 1.00 92.12 93 GLY A O 1
ATOM 709 N N . VAL A 1 94 ? 4.848 8.359 -7.680 1.00 92.19 94 VAL A N 1
ATOM 710 C CA . VAL A 1 94 ? 5.669 8.326 -8.900 1.00 92.19 94 VAL A CA 1
ATOM 711 C C . VAL A 1 94 ? 5.844 9.736 -9.456 1.00 92.19 94 VAL A C 1
ATOM 713 O O . VAL A 1 94 ? 4.915 10.546 -9.434 1.00 92.19 94 VAL A O 1
ATOM 716 N N . ARG A 1 95 ? 7.039 10.041 -9.975 1.00 93.12 95 ARG A N 1
ATOM 717 C CA . ARG A 1 95 ? 7.282 11.273 -10.734 1.00 93.12 95 ARG A CA 1
ATOM 718 C C . ARG A 1 95 ? 6.686 11.119 -12.131 1.00 93.12 95 ARG A C 1
ATOM 720 O O . ARG A 1 95 ? 7.370 10.656 -13.037 1.00 93.12 95 ARG A O 1
ATOM 727 N N . ILE A 1 96 ? 5.430 11.527 -12.297 1.00 93.06 96 ILE A N 1
ATOM 728 C CA . ILE A 1 96 ? 4.709 11.392 -13.574 1.00 93.06 96 ILE A CA 1
ATOM 729 C C .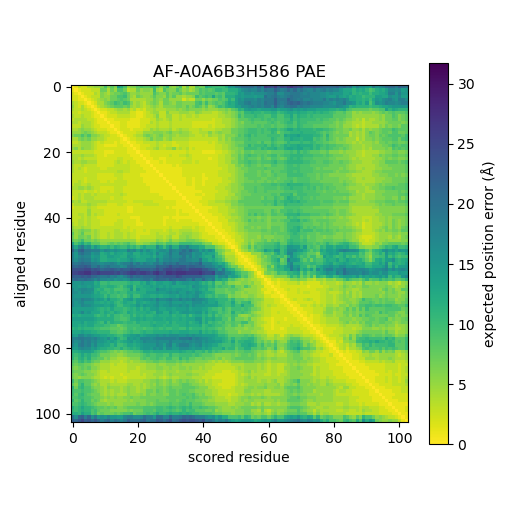 ILE A 1 96 ? 5.372 12.148 -14.732 1.00 93.06 96 ILE A C 1
ATOM 731 O O . ILE A 1 96 ? 5.207 11.748 -15.871 1.00 93.06 96 ILE A O 1
ATOM 735 N N . SER A 1 97 ? 6.176 13.177 -14.439 1.00 94.19 97 SER A N 1
ATOM 736 C CA . SER A 1 97 ? 6.904 13.947 -15.454 1.00 94.19 97 SER A CA 1
ATOM 737 C C . SER A 1 97 ? 8.206 13.296 -15.950 1.00 94.19 97 SER A C 1
ATOM 739 O O . SER A 1 97 ? 9.060 13.932 -16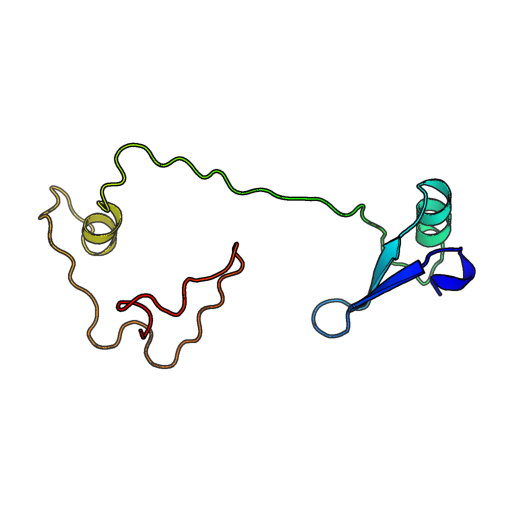.568 1.00 94.19 97 SER A O 1
ATOM 741 N N . HIS A 1 98 ? 8.466 12.048 -15.559 1.00 94.38 98 HIS A N 1
ATOM 742 C CA . HIS A 1 98 ? 9.647 11.314 -15.995 1.00 94.38 98 HIS A CA 1
ATOM 743 C C . HIS A 1 98 ? 9.407 10.760 -17.404 1.00 94.38 98 HIS A C 1
ATOM 745 O O . HIS A 1 98 ? 8.420 10.063 -17.619 1.00 94.38 98 HIS A O 1
ATOM 751 N N . SER A 1 99 ? 10.336 11.000 -18.336 1.00 93.94 99 SER A N 1
ATOM 752 C CA . SER A 1 99 ? 10.242 10.549 -19.738 1.00 93.94 99 SER A CA 1
ATOM 753 C C . SER A 1 99 ? 9.897 9.065 -19.867 1.00 93.94 99 SER A C 1
ATOM 755 O O . SER A 1 99 ? 8.987 8.698 -20.600 1.00 93.94 99 SER A O 1
ATOM 757 N N . ASP A 1 100 ? 10.573 8.225 -19.086 1.00 88.12 100 ASP A N 1
ATOM 758 C CA . ASP A 1 100 ? 10.398 6.767 -19.120 1.00 88.12 100 ASP A CA 1
ATOM 759 C C . ASP A 1 100 ? 9.033 6.293 -18.585 1.00 88.12 100 ASP A C 1
ATOM 761 O O . ASP A 1 100 ? 8.655 5.145 -18.801 1.00 88.12 100 ASP A O 1
ATOM 765 N N . PHE A 1 101 ? 8.283 7.168 -17.905 1.00 87.38 101 PHE A N 1
ATOM 766 C CA . PHE A 1 101 ? 6.940 6.896 -17.382 1.00 87.38 101 PHE A CA 1
ATOM 767 C C . PHE A 1 101 ? 5.833 7.697 -18.089 1.00 87.38 101 PHE A C 1
ATOM 769 O O . PHE A 1 101 ? 4.689 7.663 -17.638 1.00 87.38 101 PHE A O 1
ATOM 776 N N . GLY A 1 102 ? 6.142 8.387 -19.194 1.00 77.44 102 GLY A N 1
ATOM 777 C CA . GLY A 1 102 ? 5.140 9.065 -20.025 1.00 77.44 102 GLY A CA 1
ATOM 778 C C . GLY A 1 102 ? 5.338 10.567 -20.240 1.00 77.44 102 GLY A C 1
ATOM 779 O O . GLY A 1 102 ? 4.691 11.088 -21.143 1.00 77.44 102 GLY A O 1
ATOM 780 N N . GLY A 1 103 ? 6.262 11.216 -19.511 1.00 62.66 103 GLY A N 1
ATOM 781 C CA . GLY A 1 103 ? 6.690 12.607 -19.752 1.00 62.66 103 GLY A CA 1
ATOM 782 C C . GLY A 1 103 ? 5.777 13.699 -19.204 1.00 62.66 103 GLY A C 1
ATOM 783 O O . GLY A 1 103 ? 4.588 13.755 -19.577 1.00 62.66 103 GLY A O 1
#